Protein 3EC6 (pdb70)

Nearest PDB structures (foldseek):
  3ec6-assembly1_A-2  TM=1.008E+00  e=1.120E-23  Bacillus anthracis
  2i02-assembly1_A  TM=8.904E-01  e=1.508E-09  Nostoc punctiforme PCC 73102
  2i02-assembly1_B  TM=8.647E-01  e=1.275E-09  Nostoc punctiforme PCC 73102
  2hq7-assembly1_B  TM=8.014E-01  e=5.153E-07  Clostridium acetobutylicum
  2hti-assembly1_A-2  TM=7.947E-01  e=1.674E-06  Halalkalibacterium halodurans

Sequence (126 aa):
HLKEKITTIIQGQRRTGVLSTVRNDKPHSSAFFFHEDFVLYVATDRQSSKKITDIEENNPNVHVLLGRKLDEDDYIEVEGLLASIEEDSSTLKNNKFWNNSLKRWLLRPEDPNYVLIKINNPDTIYYIDPEFLRRL

Structure (mmCIF, N/CA/C/O backbone):
data_3EC6
#
_entry.id   3EC6
#
_cell.length_a   65.123
_cell.length_b   48.898
_cell.length_c   51.066
_cell.angle_alpha   90.00
_cell.angle_beta   126.05
_cell.angle_gamma   90.00
#
_symmetry.space_group_name_H-M   'C 1 2 1'
#
loop_
_entity.id
_entity.type
_entity.pdbx_description
1 polymer 'General stress protein 26'
2 non-polymer 'FLAVIN-ADENINE DINUCLEOTIDE'
3 non-polymer 'SULFATE ION'
4 water water
#
loop_
_atom_site.group_PDB
_atom_site.id
_atom_site.type_symbol
_atom_site.label_atom_id
_atom_site.label_alt_id
_atom_site.label_comp_id
_atom_site.label_asym_id
_atom_site.label_entity_id
_atom_site.label_seq_id
_atom_site.pdbx_PDB_ins_code
_atom_site.Cartn_x
_atom_site.Cartn_y
_atom_site.Cartn_z
_atom_site.occupancy
_atom_site.B_iso_or_equiv
_atom_site.auth_seq_id
_atom_site.auth_comp_id
_atom_site.auth_asym_id
_atom_site.auth_atom_id
_atom_site.pdbx_PDB_model_num
ATOM 9 N N . HIS A 1 3 ? -1.311 29.400 42.661 1.00 24.59 2 HIS A N 1
ATOM 10 C CA . HIS A 1 3 ? -1.207 28.748 41.372 1.00 22.03 2 HIS A CA 1
ATOM 11 C C . HIS A 1 3 ? -1.726 29.530 40.179 1.00 18.37 2 HIS A C 1
ATOM 12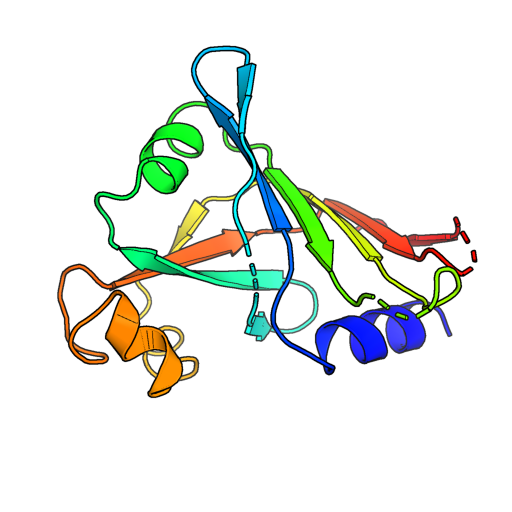 O O . HIS A 1 3 ? -1.807 28.967 39.116 1.00 17.37 2 HIS A O 1
ATOM 19 N N . LEU A 1 4 ? -2.040 30.802 40.379 1.00 17.30 3 LEU A N 1
ATOM 20 C CA . LEU A 1 4 ? -2.624 31.619 39.302 1.00 16.15 3 LEU A CA 1
ATOM 21 C C . LEU A 1 4 ? -1.745 31.728 38.078 1.00 15.50 3 LEU A C 1
ATOM 22 O O . LEU A 1 4 ? -2.223 31.519 36.970 1.00 13.96 3 LEU A O 1
ATOM 27 N N . LYS A 1 5 ? -0.464 32.096 38.233 1.00 14.16 4 LYS A N 1
ATOM 28 C CA . LYS A 1 5 ? 0.412 32.154 37.061 1.00 14.45 4 LYS A CA 1
ATOM 29 C C . LYS A 1 5 ? 0.477 30.824 36.381 1.00 13.66 4 LYS A C 1
ATOM 30 O O . LYS A 1 5 ? 0.497 30.754 35.184 1.00 13.45 4 LYS A O 1
ATOM 36 N N . GLU A 1 6 ? 0.524 29.744 37.162 1.00 15.43 5 GLU A N 1
ATOM 37 C CA . GLU A 1 6 ? 0.554 28.435 36.542 1.00 15.44 5 GLU A CA 1
ATOM 38 C C . GLU A 1 6 ? -0.770 28.086 35.839 1.00 15.20 5 GLU A C 1
ATOM 39 O O . GLU A 1 6 ? -0.744 27.542 34.742 1.00 15.98 5 GLU A O 1
ATOM 45 N N . LYS A 1 7 ? -1.893 28.403 36.479 1.00 15.86 6 LYS A N 1
ATOM 46 C CA . LYS A 1 7 ? -3.235 28.194 35.884 1.00 15.50 6 LYS A CA 1
ATOM 47 C C . LYS A 1 7 ? -3.320 28.930 34.558 1.00 14.71 6 LYS A C 1
ATOM 48 O O . LYS A 1 7 ? -3.818 28.386 33.568 1.00 13.71 6 LYS A O 1
ATOM 54 N N . ILE A 1 8 ? -2.822 30.177 34.525 1.00 12.70 7 ILE A N 1
ATOM 55 C CA . ILE A 1 8 ? -2.831 30.976 33.284 1.00 12.51 7 ILE A CA 1
ATOM 56 C C . ILE A 1 8 ? -1.914 30.418 32.216 1.00 11.94 7 ILE A C 1
ATOM 57 O O . ILE A 1 8 ? -2.286 30.289 31.070 1.00 13.30 7 ILE A O 1
ATOM 62 N N . THR A 1 9 ? -0.693 30.048 32.604 1.00 12.98 8 THR A N 1
ATOM 63 C CA . THR A 1 9 ? 0.257 29.476 31.665 1.00 15.01 8 THR A CA 1
ATOM 64 C C . THR A 1 9 ? -0.244 28.156 31.014 1.00 14.42 8 THR A C 1
ATOM 65 O O . THR A 1 9 ? -0.025 27.962 29.794 1.00 16.08 8 THR A O 1
ATOM 69 N N . THR A 1 10 ? -0.928 27.367 31.836 1.00 18.21 9 THR A N 1
ATOM 70 C CA . THR A 1 10 ? -1.601 26.102 31.460 1.00 20.05 9 THR A CA 1
ATOM 71 C C . THR A 1 10 ? -2.548 26.396 30.284 1.00 20.34 9 THR A C 1
ATOM 72 O O . THR A 1 10 ? -2.510 25.715 29.230 1.00 20.87 9 THR A O 1
ATOM 76 N N . ILE A 1 11 ? -3.349 27.462 30.445 1.00 19.25 10 ILE A N 1
ATOM 77 C CA . ILE A 1 11 ? -4.291 27.848 29.396 1.00 19.15 10 ILE A CA 1
ATOM 78 C C . ILE A 1 11 ? -3.548 28.304 28.180 1.00 19.28 10 ILE 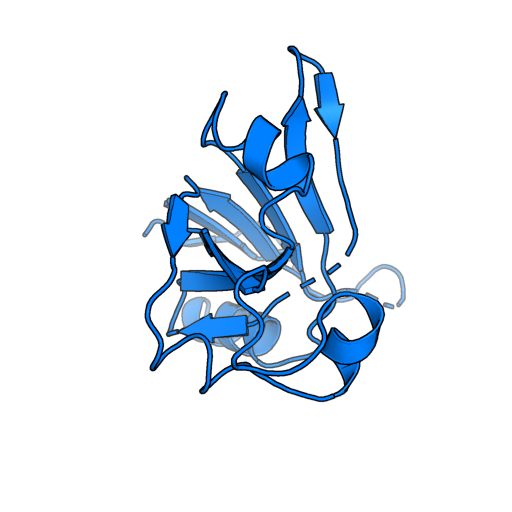A C 1
ATOM 79 O O . ILE A 1 11 ? -3.824 27.855 27.064 1.00 20.59 10 ILE A O 1
ATOM 84 N N . ILE A 1 12 ? -2.605 29.230 28.358 1.00 18.72 11 ILE A N 1
ATOM 85 C CA . ILE A 1 12 ? -1.811 29.723 27.266 1.00 19.77 11 ILE A CA 1
ATOM 86 C C . ILE A 1 12 ? -0.995 28.551 26.587 1.00 21.60 11 ILE A C 1
ATOM 87 O O . ILE A 1 12 ? -0.763 28.621 25.406 1.00 23.68 11 ILE A O 1
ATOM 92 N N . GLN A 1 13 ? -0.645 27.492 27.325 1.00 22.76 12 GLN A N 1
ATOM 93 C CA . GLN A 1 13 ? 0.180 26.390 26.762 1.00 23.05 12 GLN A CA 1
ATOM 94 C C . GLN A 1 13 ? -0.686 25.313 26.105 1.00 23.08 12 GLN A C 1
ATOM 95 O O . GLN A 1 13 ? -0.144 24.350 25.517 1.00 20.59 12 GLN A O 1
ATOM 101 N N . GLY A 1 14 ? -2.017 25.466 26.218 1.00 22.07 13 GLY A N 1
ATOM 102 C CA . GLY A 1 14 ? -2.959 24.482 25.655 1.00 21.96 13 GLY A CA 1
ATOM 103 C C . GLY A 1 14 ? -3.365 24.785 24.217 1.00 22.86 13 GLY A C 1
ATOM 104 O O . GLY A 1 14 ? -2.536 25.258 23.392 1.00 21.64 13 GLY A O 1
ATOM 105 N N . GLN A 1 15 ? -4.621 24.509 23.874 1.00 22.78 14 GLN A N 1
ATOM 106 C CA . GLN A 1 15 ? -5.018 24.781 22.475 1.00 23.01 14 GLN A CA 1
ATOM 107 C C . GLN A 1 15 ? -4.850 26.244 22.067 1.00 20.66 14 GLN A C 1
ATOM 108 O O . GLN A 1 15 ? -4.977 27.158 22.855 1.00 21.99 14 GLN A O 1
ATOM 114 N N A ARG A 1 16 ? -4.572 26.438 20.786 0.60 19.91 15 ARG A N 1
ATOM 115 N N B ARG A 1 16 ? -4.552 26.482 20.803 0.40 19.38 15 ARG A N 1
ATOM 116 C CA A ARG A 1 16 ? -4.123 27.723 20.294 0.60 16.85 15 ARG A CA 1
ATOM 117 C CA B ARG A 1 16 ? -4.159 27.828 20.452 0.40 16.17 15 ARG A CA 1
ATOM 118 C C A ARG A 1 16 ? -5.252 28.678 19.838 0.60 15.38 15 ARG A C 1
ATOM 119 C C B ARG A 1 16 ? -5.268 28.717 19.855 0.40 15.10 15 ARG A C 1
ATOM 120 O O A ARG A 1 16 ? -5.027 29.867 19.771 0.60 13.20 15 ARG A O 1
ATOM 121 O O B ARG A 1 16 ? -5.048 29.906 19.725 0.40 13.50 15 ARG A O 1
ATOM 136 N N . THR A 1 17 ? -6.438 28.177 19.496 1.00 13.86 16 THR A N 1
ATOM 137 C CA . THR A 1 17 ? -7.470 29.055 18.880 1.00 13.50 16 THR A CA 1
ATOM 138 C C . THR A 1 17 ? -8.233 29.830 19.931 1.00 12.13 16 THR A C 1
ATOM 139 O O . THR A 1 17 ? -8.764 29.240 20.856 1.00 14.46 16 THR A O 1
ATOM 143 N N . GLY A 1 18 ? -8.260 31.147 19.792 1.00 10.89 17 GLY A N 1
ATOM 144 C CA . GLY A 1 18 ? -8.999 32.022 20.689 1.00 9.93 17 GLY A CA 1
ATOM 145 C C . GLY A 1 18 ? -9.719 33.078 19.873 1.00 8.61 17 GLY A C 1
ATOM 146 O O . GLY A 1 18 ? -9.802 32.982 18.631 1.00 8.10 17 GLY A O 1
ATOM 147 N N . VAL A 1 19 ? -10.169 34.134 20.551 1.00 8.48 18 VAL A N 1
ATOM 148 C CA . VAL A 1 19 ? -10.865 35.236 19.891 1.00 7.00 18 VAL A CA 1
ATOM 149 C C . VAL A 1 19 ? -10.110 36.520 20.152 1.00 7.57 18 VAL A C 1
ATOM 150 O O . VAL A 1 19 ? -9.814 36.807 21.314 1.00 8.62 18 VAL A O 1
ATOM 154 N N . LEU A 1 20 ? -9.783 37.260 19.090 1.00 6.29 19 LEU A N 1
ATOM 155 C CA . LEU A 1 20 ? -9.156 38.576 19.228 1.00 6.54 19 LEU A CA 1
ATOM 156 C C . LEU A 1 20 ? -10.199 39.626 18.900 1.00 7.46 19 LEU A C 1
ATOM 157 O O . LEU A 1 20 ? -10.730 39.641 17.764 1.00 7.71 19 LEU A O 1
ATOM 162 N N . SER A 1 21 ? -10.487 40.490 19.865 1.00 6.97 20 SER A N 1
ATOM 163 C CA . SER A 1 21 ? -11.475 41.567 19.616 1.00 5.97 20 SER A CA 1
ATOM 164 C C . SER A 1 21 ? -10.756 42.914 19.587 1.00 6.69 20 SER A C 1
ATOM 165 O O . SER A 1 21 ? -9.825 43.190 20.349 1.00 6.60 20 SER A O 1
ATOM 168 N N . THR A 1 22 ? -11.212 43.769 18.682 1.00 6.47 21 THR A N 1
ATOM 169 C CA . THR A 1 22 ? -10.683 45.109 18.465 1.00 7.26 21 THR A CA 1
ATOM 170 C C . THR A 1 22 ? -11.858 46.054 18.307 1.00 8.00 21 THR A C 1
ATOM 171 O O . THR A 1 22 ? -13.040 45.625 18.318 1.00 8.67 21 THR A O 1
ATOM 175 N N . VAL A 1 23 ? -11.555 47.364 18.267 1.00 8.52 22 VAL A N 1
ATOM 176 C CA . VAL A 1 23 ? -12.561 48.384 17.942 1.00 10.70 22 VAL A CA 1
ATOM 177 C C . VAL A 1 23 ? -12.320 48.874 16.524 1.00 13.72 22 VAL A C 1
ATOM 178 O O . VAL A 1 23 ? -11.171 49.175 16.173 1.00 15.27 22 VAL A O 1
ATOM 182 N N . ARG A 1 24 ? -13.384 48.922 15.718 1.00 12.91 23 ARG A N 1
ATOM 183 C CA . ARG A 1 24 ? -13.326 49.159 14.251 1.00 15.39 23 ARG A CA 1
ATOM 184 C C . ARG A 1 24 ? -14.363 50.218 14.010 1.00 16.95 23 ARG A C 1
ATOM 185 O O . ARG A 1 24 ? -15.573 49.942 14.013 1.00 16.39 23 ARG A O 1
ATOM 193 N N . ASN A 1 25 ? -13.901 51.442 13.835 1.00 19.28 24 ASN A N 1
ATOM 194 C CA . ASN A 1 25 ? -14.828 52.538 13.569 1.00 19.78 24 ASN A CA 1
ATOM 195 C C . ASN A 1 25 ? -15.886 52.687 14.664 1.00 19.61 24 ASN A C 1
ATOM 196 O O . ASN A 1 25 ? -17.095 52.807 14.378 1.00 19.01 24 ASN A O 1
ATOM 201 N N . ASP A 1 26 ? -15.442 52.611 15.922 1.00 18.95 25 ASP A N 1
ATOM 202 C CA . ASP A 1 26 ? -16.330 52.820 17.061 1.00 17.86 25 ASP A CA 1
ATOM 203 C C . ASP A 1 26 ? -17.372 51.663 17.215 1.00 15.83 25 ASP A C 1
ATOM 204 O O . ASP A 1 26 ? -18.442 51.817 17.797 1.00 17.87 25 ASP A O 1
ATOM 209 N N . LYS A 1 27 ? -17.038 50.500 16.670 1.00 12.51 26 LYS A N 1
ATOM 210 C CA . LYS A 1 27 ? -17.866 49.300 16.834 1.00 9.98 26 LYS A CA 1
ATOM 211 C C . LYS A 1 27 ? -16.934 48.129 17.151 1.00 8.53 26 LYS A C 1
ATOM 212 O O . LYS A 1 27 ? -15.762 48.150 16.756 1.00 9.93 26 LYS A O 1
ATOM 218 N N . PRO A 1 28 ? -17.429 47.139 17.901 1.00 7.21 27 PRO A N 1
ATOM 219 C CA . PRO A 1 28 ? -16.571 46.002 18.220 1.00 7.16 27 PRO A CA 1
ATOM 220 C C . PRO A 1 28 ? -16.465 45.031 17.030 1.00 7.39 27 PRO A C 1
ATOM 221 O O . PRO A 1 28 ? -17.392 44.877 16.218 1.00 7.79 27 PRO A O 1
ATOM 225 N N . HIS A 1 29 ? -15.314 44.387 16.936 1.00 8.31 28 HIS A N 1
ATOM 226 C CA . HIS A 1 29 ? -15.100 43.337 15.937 1.00 7.87 28 HIS A CA 1
ATOM 227 C C . HIS A 1 29 ? -14.311 42.227 16.578 1.00 9.13 28 HIS A C 1
ATOM 228 O O . HIS A 1 29 ? -13.300 42.484 17.244 1.00 10.77 28 HIS A O 1
ATOM 235 N N A SER A 1 30 ? -14.689 40.994 16.294 0.70 8.45 29 SER A N 1
ATOM 236 N N B SER A 1 30 ? -14.748 40.993 16.378 0.30 8.98 29 SER A N 1
ATOM 237 C CA A SER A 1 30 ? -14.000 39.844 16.863 0.70 7.25 29 SER A CA 1
ATOM 238 C CA B SER A 1 30 ? -14.001 39.845 16.875 0.30 8.32 29 SER A CA 1
ATOM 239 C C A SER A 1 30 ? -13.690 38.841 15.767 0.70 7.06 29 SER A C 1
ATOM 240 C C B SER A 1 30 ? -13.645 38.916 15.722 0.30 8.00 29 SER A C 1
ATOM 241 O O A SER A 1 30 ? -14.484 38.633 14.877 0.70 7.16 29 SER A O 1
ATOM 242 O O B SER A 1 30 ? -14.341 38.885 14.702 0.30 8.22 29 SER A O 1
ATOM 247 N N . ALA A 1 31 ? -12.556 38.167 15.894 1.00 7.88 30 ALA A N 1
ATOM 248 C CA . ALA A 1 31 ? -12.154 37.159 14.908 1.00 7.45 30 ALA A CA 1
ATOM 249 C C . ALA A 1 31 ? -11.505 36.001 15.656 1.00 8.17 30 ALA A C 1
ATOM 250 O O . ALA A 1 31 ? -10.791 36.202 16.654 1.00 9.09 30 ALA A O 1
ATOM 252 N N . PHE A 1 32 ? -11.733 34.790 15.174 1.00 7.01 31 PHE A N 1
ATOM 253 C CA . PHE A 1 32 ? -10.940 33.642 15.635 1.00 7.08 31 PHE A CA 1
ATOM 254 C C . PHE A 1 32 ? -9.514 33.806 15.128 1.00 6.37 31 PHE A C 1
ATOM 255 O O . PHE A 1 32 ? -9.294 34.153 13.967 1.00 6.79 31 PHE A O 1
ATOM 279 N N . PHE A 1 35 ? -3.228 31.632 18.713 1.00 7.97 34 PHE A N 1
ATOM 280 C CA . PHE A 1 35 ? -2.361 32.417 19.590 1.00 7.34 34 PHE A CA 1
ATOM 281 C C . PHE A 1 35 ? -1.071 31.719 19.955 1.00 8.33 34 PHE A C 1
ATOM 282 O O . PHE A 1 35 ? -1.092 30.563 20.444 1.00 10.57 34 PHE A O 1
ATOM 290 N N . PHE A 1 36 ? 0.040 32.448 19.814 1.00 7.74 35 PHE A N 1
ATOM 291 C CA . PHE A 1 36 ? 1.352 32.012 20.337 1.00 9.39 35 PHE A CA 1
ATOM 292 C C . PHE A 1 36 ? 1.756 32.900 21.489 1.00 10.24 35 PHE A C 1
ATOM 293 O O . PHE A 1 36 ? 1.035 33.815 21.849 1.00 8.92 35 PHE A O 1
ATOM 301 N N . HIS A 1 37 ? 2.897 32.625 22.125 1.00 11.02 36 HIS A N 1
ATOM 302 C CA . HIS A 1 37 ? 3.218 33.469 23.277 1.00 12.17 36 HIS A CA 1
ATOM 303 C C . HIS A 1 37 ? 4.705 33.395 23.619 1.00 13.44 36 HIS A C 1
ATOM 304 O O . HIS A 1 37 ? 5.406 32.425 23.203 1.00 13.90 36 HIS A O 1
ATOM 311 N N . GLU A 1 38 ? 5.163 34.442 24.298 1.00 13.79 37 GLU A N 1
ATOM 312 C CA . GLU A 1 38 ? 6.433 34.435 25.008 1.00 14.86 37 GLU A CA 1
ATOM 313 C C . GLU A 1 38 ? 6.127 34.908 26.402 1.00 14.70 37 GLU A C 1
ATOM 314 O O . GLU A 1 38 ? 5.777 36.065 26.608 1.00 14.79 37 GLU A O 1
ATOM 320 N N . ASP A 1 39 ? 6.245 33.983 27.345 1.00 16.16 38 ASP A N 1
ATOM 321 C CA . ASP A 1 39 ? 5.736 34.222 28.690 1.00 16.96 38 ASP A CA 1
ATOM 322 C C . ASP A 1 39 ? 4.264 34.671 28.588 1.00 14.29 38 ASP A C 1
ATOM 323 O O . ASP A 1 39 ? 3.439 33.953 28.011 1.00 14.72 38 ASP A O 1
ATOM 328 N N . PHE A 1 40 ? 3.916 35.817 29.169 1.00 12.99 39 PHE A N 1
ATOM 329 C CA . PHE A 1 40 ? 2.489 36.200 29.145 1.00 11.66 39 PHE A CA 1
ATOM 330 C C . PHE A 1 40 ? 2.140 37.119 27.992 1.00 11.09 39 PHE A C 1
ATOM 331 O O . PHE A 1 40 ? 0.992 37.520 27.838 1.00 11.80 39 PHE A O 1
ATOM 339 N N . VAL A 1 41 ? 3.118 37.388 27.133 1.00 11.75 40 VAL A N 1
ATOM 340 C CA . VAL A 1 41 ? 2.888 38.207 25.942 1.00 10.27 40 VAL A CA 1
ATOM 341 C C . VAL A 1 41 ? 2.365 37.340 24.821 1.00 10.32 40 VAL A C 1
ATOM 342 O O . VAL A 1 41 ? 2.966 36.312 24.491 1.00 9.99 40 VAL A O 1
ATOM 346 N N . LEU A 1 42 ? 1.228 37.723 24.233 1.00 9.81 41 LEU A N 1
ATOM 347 C CA . LEU A 1 42 ? 0.596 36.853 23.220 1.00 8.93 41 LEU A CA 1
ATOM 348 C C . LEU A 1 42 ? 0.949 37.414 21.844 1.00 9.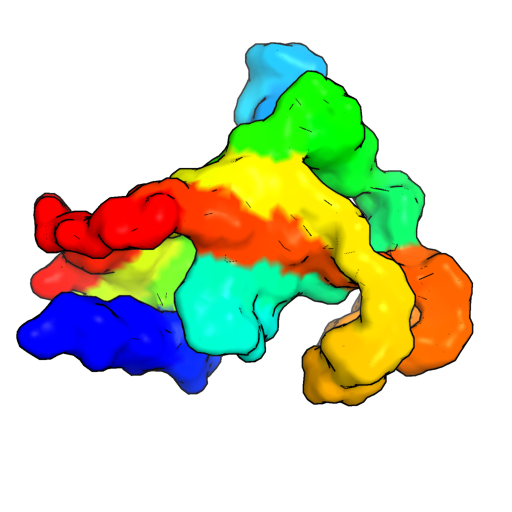03 41 LEU A C 1
ATOM 349 O O . LEU A 1 42 ? 1.212 38.595 21.669 1.00 8.75 41 LEU A O 1
ATOM 354 N N . TYR A 1 43 ? 0.976 36.521 20.854 1.00 9.09 42 TYR A N 1
ATOM 355 C CA . TYR A 1 43 ? 1.267 36.946 19.464 1.00 9.18 42 TYR A CA 1
ATOM 356 C C . TYR A 1 43 ? 0.314 36.216 18.521 1.00 9.54 42 TYR A C 1
ATOM 357 O O . TYR A 1 43 ? -0.005 35.047 18.752 1.00 9.74 42 TYR A O 1
ATOM 366 N N . VAL A 1 44 ? -0.133 36.901 17.484 1.00 7.61 43 VAL A N 1
ATOM 367 C CA . VAL A 1 44 ? -0.975 36.266 16.452 1.00 8.49 43 VAL A CA 1
ATOM 368 C C . VAL A 1 44 ? -0.302 36.569 15.103 1.00 7.81 43 VAL A C 1
ATOM 369 O O . VAL A 1 44 ? 0.133 37.699 14.858 1.00 9.33 43 VAL A O 1
ATOM 373 N N . ALA A 1 45 ? -0.211 35.554 14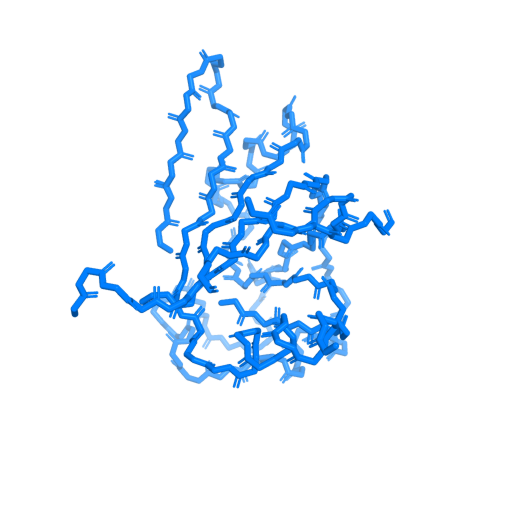.255 1.00 6.89 44 ALA A N 1
ATOM 374 C CA . ALA A 1 45 ? 0.344 35.696 12.915 1.00 7.37 44 ALA A CA 1
ATOM 375 C C . ALA A 1 45 ? -0.777 36.055 11.980 1.00 8.57 44 ALA A C 1
ATOM 376 O O . ALA A 1 45 ? -1.852 35.404 11.991 1.00 10.09 44 ALA A O 1
ATOM 378 N N . THR A 1 46 ? -0.571 37.084 11.149 1.00 7.64 45 THR A N 1
ATOM 379 C CA . THR A 1 46 ? -1.617 37.485 10.219 1.00 8.30 45 THR A CA 1
ATOM 380 C C . THR A 1 46 ? -1.015 38.167 8.994 1.00 9.25 45 THR A C 1
ATOM 381 O O . THR A 1 46 ? 0.220 38.394 8.941 1.00 9.44 45 THR A O 1
ATOM 385 N N . ASP A 1 47 ? -1.886 38.542 8.066 1.00 9.29 46 ASP A N 1
ATOM 386 C CA . ASP A 1 47 ? -1.462 39.256 6.865 1.00 10.24 46 ASP A CA 1
ATOM 387 C C . ASP A 1 47 ? -1.447 40.747 7.202 1.00 9.72 46 ASP A C 1
ATOM 388 O O . ASP A 1 47 ? -2.365 41.277 7.897 1.00 9.27 46 ASP A O 1
ATOM 393 N N . ARG A 1 48 ? -0.422 41.445 6.713 1.00 10.65 47 ARG A N 1
ATOM 394 C CA . ARG A 1 48 ? -0.284 42.871 7.070 1.00 11.48 47 ARG A CA 1
ATOM 395 C C . ARG A 1 48 ? -1.387 43.787 6.528 1.00 11.39 47 ARG A C 1
ATOM 396 O O . ARG A 1 48 ? -1.589 44.874 7.078 1.00 10.57 47 ARG A O 1
ATOM 404 N N . GLN A 1 49 ? -2.143 43.318 5.543 1.00 11.19 48 GLN A N 1
ATOM 405 C CA . GLN A 1 49 ? -3.274 44.092 5.052 1.00 13.60 48 GLN A CA 1
ATOM 406 C C . GLN A 1 49 ? -4.604 43.805 5.771 1.00 14.13 48 GLN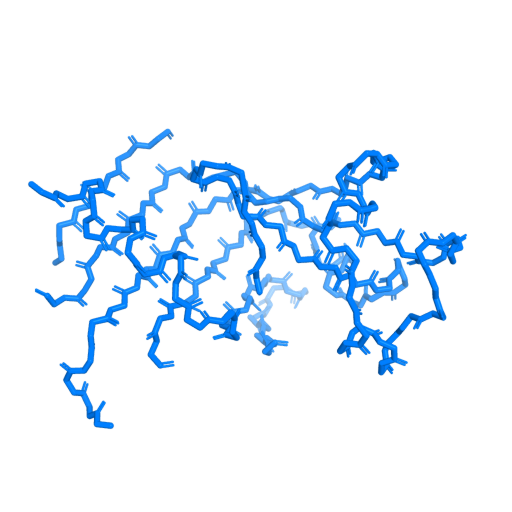 A C 1
ATOM 407 O O . GLN A 1 49 ? -5.651 44.360 5.374 1.00 14.86 48 GLN A O 1
ATOM 413 N N A SER A 1 50 ? -4.557 42.972 6.802 0.50 14.09 49 SER A N 1
ATOM 414 N N B SER A 1 50 ? -4.551 42.955 6.808 0.50 13.37 49 SER A N 1
ATOM 415 C CA A SER A 1 50 ? -5.723 42.629 7.608 0.50 15.73 49 SER A CA 1
ATOM 416 C CA B SER A 1 50 ? -5.690 42.599 7.691 0.50 14.32 49 SER A CA 1
ATOM 417 C C A SER A 1 50 ? -6.403 43.850 8.197 0.50 14.43 49 SER A C 1
ATOM 418 C C B SER A 1 50 ? -6.399 43.839 8.226 0.50 13.62 49 SER A C 1
ATOM 419 O O A SER A 1 50 ? -5.746 44.798 8.613 0.50 13.89 49 SER A O 1
ATOM 420 O O B SER A 1 50 ? -5.750 44.797 8.630 0.50 13.17 49 SER A O 1
ATOM 425 N N . LYS A 1 51 ? -7.735 43.819 8.217 1.00 14.40 50 LYS A N 1
ATOM 426 C CA . LYS A 1 51 ? -8.481 44.881 8.869 1.00 14.62 50 LYS A CA 1
ATOM 427 C C . LYS A 1 51 ? -8.171 44.929 10.362 1.00 14.71 50 LYS A C 1
ATOM 428 O O . LYS A 1 51 ? -8.227 45.981 10.939 1.00 13.07 50 LYS A O 1
ATOM 434 N N . LYS A 1 52 ? -7.810 43.796 10.968 1.00 14.53 51 LYS A N 1
ATOM 435 C CA . LYS A 1 52 ? -7.437 43.829 12.393 1.00 15.55 51 LYS A CA 1
ATOM 436 C C . LYS A 1 52 ? -6.211 44.701 12.580 1.00 14.32 51 LYS A C 1
ATOM 437 O O . LYS A 1 52 ? -6.081 45.384 13.574 1.00 14.65 51 LYS A O 1
ATOM 443 N N . ILE A 1 53 ? -5.318 44.695 11.596 1.00 14.87 52 ILE A N 1
ATOM 444 C CA . ILE A 1 53 ? -4.167 45.573 11.670 1.00 14.80 52 ILE A CA 1
ATOM 445 C C . ILE A 1 53 ? -4.588 47.025 11.562 1.00 14.04 52 ILE A C 1
ATOM 446 O O . ILE A 1 53 ? -4.101 47.851 12.311 1.00 13.91 52 ILE A O 1
ATOM 451 N N . THR A 1 54 ? -5.499 47.365 10.627 1.00 13.57 53 THR A N 1
ATOM 452 C CA . THR A 1 54 ? -6.024 48.718 10.560 1.00 13.12 53 THR A CA 1
ATOM 453 C C . THR A 1 54 ? -6.751 49.145 11.840 1.00 12.22 53 THR A C 1
ATOM 454 O O . THR A 1 54 ? -6.627 50.300 12.259 1.00 15.22 53 THR A O 1
ATOM 458 N N . ASP A 1 55 ? -7.493 48.197 12.433 1.00 14.03 54 ASP A N 1
ATOM 459 C CA . ASP A 1 55 ? -8.216 48.458 13.696 1.00 14.91 54 ASP A CA 1
ATOM 460 C C . ASP A 1 55 ? -7.187 48.910 14.711 1.00 16.02 54 ASP A C 1
ATOM 461 O O . ASP A 1 55 ? -7.354 49.980 15.328 1.00 14.75 54 ASP A O 1
ATOM 466 N N . ILE A 1 56 ? -6.147 48.071 14.861 1.00 16.84 55 ILE A N 1
ATOM 467 C CA . ILE A 1 56 ? -5.112 48.266 15.913 1.00 19.70 55 ILE A CA 1
ATOM 468 C C . ILE A 1 56 ? -4.438 49.600 15.627 1.00 20.02 55 ILE A C 1
ATOM 469 O O . ILE A 1 56 ? -4.197 50.364 16.535 1.00 21.01 55 ILE A O 1
ATOM 474 N N A GLU A 1 57 ? -4.132 49.864 14.355 0.50 20.59 56 GLU A N 1
ATOM 475 N N B GLU A 1 57 ? -4.142 49.870 14.356 0.50 20.82 56 GLU A N 1
ATOM 476 C CA A GLU A 1 57 ? -3.639 51.190 13.919 0.50 20.71 56 GLU A CA 1
ATOM 477 C CA B GLU A 1 57 ? -3.636 51.195 13.946 0.50 21.09 56 GLU A CA 1
ATOM 478 C C A GLU A 1 57 ? -4.468 52.355 14.440 0.50 21.03 56 GLU A C 1
ATOM 479 C C B GLU A 1 57 ? -4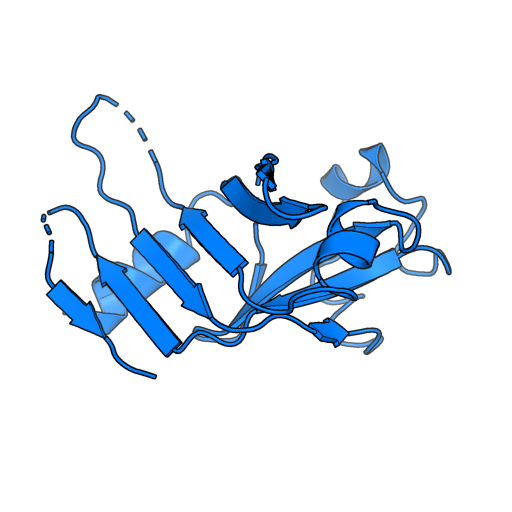.468 52.356 14.463 0.50 21.27 56 GLU A C 1
ATOM 480 O O A GLU A 1 57 ? -3.939 53.444 14.719 0.50 21.80 56 GLU A O 1
ATOM 481 O O B GLU A 1 57 ? -3.943 53.443 14.760 0.50 21.96 56 GLU A O 1
ATOM 492 N N . ASN A 1 58 ? -5.780 52.163 14.559 1.00 21.05 57 ASN A N 1
ATOM 493 C CA . ASN A 1 58 ? -6.681 53.238 15.024 1.00 20.76 57 ASN A CA 1
ATOM 494 C C . ASN A 1 58 ? -7.007 53.284 16.570 1.00 18.15 57 ASN A C 1
ATOM 495 O O . ASN A 1 58 ? -7.271 54.318 17.177 1.00 19.49 57 ASN A O 1
ATOM 500 N N . ASN A 1 59 ? -6.882 52.141 17.212 1.00 15.15 58 ASN A N 1
ATOM 501 C CA . ASN A 1 59 ? -7.122 52.064 18.630 1.00 11.23 58 ASN A CA 1
ATOM 502 C C . ASN A 1 59 ? -6.369 50.830 19.052 1.00 10.19 58 ASN A C 1
ATOM 503 O O . ASN A 1 59 ? -6.691 49.732 18.638 1.00 11.01 58 ASN A O 1
ATOM 508 N N . PRO A 1 60 ? -5.343 50.990 19.921 1.00 9.62 59 PRO A N 1
ATOM 509 C CA . PRO A 1 60 ? -4.504 49.828 20.203 1.00 8.91 59 PRO A CA 1
ATOM 510 C C . PRO A 1 60 ? -5.060 48.838 21.259 1.00 7.52 59 PRO A C 1
ATOM 511 O O . PRO A 1 60 ? -4.433 47.798 21.510 1.00 8.01 59 PRO A O 1
ATOM 515 N N . ASN A 1 61 ? -6.196 49.180 21.866 1.00 8.09 60 ASN A N 1
ATOM 516 C CA . ASN A 1 61 ? -6.752 48.339 22.955 1.00 7.05 60 ASN A CA 1
ATOM 517 C C . ASN A 1 61 ? -7.419 47.118 22.374 1.00 7.41 60 ASN A C 1
ATOM 518 O O . ASN A 1 61 ? -8.244 47.240 21.466 1.00 7.61 60 ASN A O 1
ATOM 523 N N . VAL A 1 62 ? -7.013 45.961 22.875 1.00 6.75 61 VAL A N 1
ATOM 524 C CA . VAL A 1 62 ? -7.590 44.690 22.372 1.00 5.40 61 VAL A CA 1
ATOM 525 C C . VAL A 1 62 ? -7.995 43.819 23.522 1.00 7.29 61 VAL A C 1
ATOM 526 O O . VAL A 1 62 ? -7.637 44.043 24.669 1.00 6.04 61 VAL A O 1
ATOM 530 N N . HIS A 1 63 ? -8.813 42.831 23.218 1.00 7.05 62 HIS A N 1
ATOM 531 C CA . HIS A 1 63 ? -9.328 41.914 24.235 1.00 7.93 62 HIS A CA 1
ATOM 532 C C . HIS A 1 63 ? -9.179 40.510 23.648 1.00 8.01 62 HIS A C 1
ATOM 533 O O . HIS A 1 63 ? -9.410 40.304 22.453 1.00 9.05 62 HIS A O 1
ATOM 540 N N . VAL A 1 64 ? -8.751 39.555 24.458 1.00 6.82 63 VAL A N 1
ATOM 541 C CA . VAL A 1 64 ? -8.571 38.149 24.041 1.00 5.95 63 VAL A CA 1
ATOM 542 C C . VAL A 1 64 ? -9.363 37.238 24.954 1.00 7.08 63 VAL A C 1
ATOM 543 O O . VAL A 1 64 ? -9.318 37.394 26.143 1.00 7.87 63 VAL A O 1
ATOM 547 N N . LEU A 1 65 ? -10.074 36.282 24.348 1.00 6.51 64 LEU A N 1
ATOM 548 C CA . LEU A 1 65 ? -10.675 35.137 25.042 1.00 7.08 64 LEU A CA 1
ATOM 549 C C . LEU A 1 65 ? -9.915 33.922 24.564 1.00 8.04 64 LEU A C 1
ATOM 550 O O . LEU A 1 65 ? -9.762 33.702 23.354 1.00 9.80 64 LEU A O 1
ATOM 555 N N . LEU A 1 66 ? -9.387 33.128 25.502 1.00 8.21 65 LEU A N 1
ATOM 556 C CA . LEU A 1 66 ? -8.545 31.966 25.092 1.00 10.31 65 LEU A CA 1
ATOM 557 C C . LEU A 1 66 ? -8.668 30.824 26.085 1.00 11.43 65 LEU A C 1
ATOM 558 O O . LEU A 1 66 ? -8.654 31.038 27.285 1.00 11.56 65 LEU A O 1
ATOM 563 N N . GLY A 1 67 ? -8.803 29.605 25.552 1.00 12.29 66 GLY A N 1
ATOM 564 C CA . GLY A 1 67 ? -8.695 28.400 26.402 1.00 14.53 66 GLY A CA 1
ATOM 565 C C . GLY A 1 67 ? -9.854 27.444 26.316 1.00 16.89 66 GLY A C 1
ATOM 566 O O . GLY A 1 67 ? -9.748 26.270 26.725 1.00 16.66 66 GLY A O 1
ATOM 567 N N . ARG A 1 68 ? -10.988 27.932 25.844 1.00 18.93 67 ARG A N 1
ATOM 568 C CA . ARG A 1 68 ? -12.173 27.078 25.827 1.00 20.99 67 ARG A CA 1
ATOM 569 C C . ARG A 1 68 ? -12.280 26.287 24.523 1.00 23.29 67 ARG A C 1
ATOM 570 O O . ARG A 1 68 ? -11.766 26.724 23.480 1.00 24.00 67 ARG A O 1
ATOM 578 N N . LYS A 1 72 ? -17.787 21.577 26.451 1.00 36.46 71 LYS A N 1
ATOM 579 C CA . LYS A 1 72 ? -18.472 21.743 27.737 1.00 36.14 71 LYS A CA 1
ATOM 580 C C . LYS A 1 72 ? -18.470 23.203 28.216 1.00 35.85 71 LYS A C 1
ATOM 581 O O . LYS A 1 72 ? -17.477 23.908 28.063 1.00 36.02 71 LYS A O 1
ATOM 587 N N . LEU A 1 73 ? -19.579 23.630 28.822 1.00 35.22 72 LEU A N 1
ATOM 588 C CA . LEU A 1 73 ? -19.735 25.019 29.283 1.00 34.97 72 LEU A CA 1
ATOM 589 C C . LEU A 1 73 ? -18.783 25.390 30.421 1.00 34.44 72 LEU A C 1
ATOM 590 O O . LEU A 1 73 ? -18.456 26.573 30.601 1.00 34.79 72 LEU A O 1
ATOM 595 N N . ASP A 1 74 ? -18.317 24.393 31.175 1.00 33.30 73 ASP A N 1
ATOM 596 C CA . ASP A 1 74 ? -17.508 24.681 32.365 1.00 32.28 73 ASP A CA 1
ATOM 597 C C . ASP A 1 74 ? -15.992 24.388 32.251 1.00 30.26 73 ASP A C 1
ATOM 598 O O . ASP A 1 74 ? -15.331 24.011 33.224 1.00 31.46 73 ASP A O 1
ATOM 603 N N . GLU A 1 75 ? -15.439 24.627 31.071 1.00 26.63 74 GLU A N 1
ATOM 604 C CA . GLU A 1 75 ? -14.007 24.586 30.840 1.00 23.24 74 GLU A CA 1
ATOM 605 C C . GLU A 1 75 ? -13.402 25.891 31.352 1.00 19.90 74 GLU A C 1
ATOM 606 O O . GLU A 1 75 ? -14.043 26.932 31.289 1.00 19.50 74 GLU A O 1
ATOM 612 N N A ASP A 1 76 ? -12.170 25.836 31.830 0.70 17.78 75 ASP A N 1
ATOM 613 N N B ASP A 1 76 ? -12.171 25.842 31.840 0.30 17.65 75 ASP A N 1
ATOM 614 C CA A ASP A 1 76 ? -11.479 27.058 32.266 0.70 15.98 75 ASP A CA 1
ATOM 615 C CA B ASP A 1 76 ? -11.514 27.067 32.295 0.30 15.31 75 ASP A CA 1
ATOM 616 C C A ASP A 1 76 ? -10.963 27.847 31.084 0.70 14.18 75 ASP A C 1
ATOM 617 C C B ASP A 1 76 ? -10.896 27.832 31.131 0.30 13.94 75 ASP A C 1
ATOM 618 O O A ASP A 1 76 ? -10.670 27.293 30.029 0.70 14.28 75 ASP A O 1
ATOM 619 O O B ASP A 1 76 ? -10.498 27.244 30.125 0.30 13.93 75 ASP A O 1
ATOM 628 N N . TYR A 1 77 ? -10.826 29.151 31.270 1.00 12.09 76 TYR A N 1
ATOM 629 C CA . TYR A 1 77 ? -10.253 29.977 30.232 1.00 10.33 76 TYR A CA 1
ATOM 630 C C . TYR A 1 77 ? -9.779 31.292 30.784 1.00 9.10 76 TYR A C 1
ATOM 631 O O . TYR A 1 77 ? -9.999 31.600 31.973 1.00 8.10 76 TYR A O 1
ATOM 640 N N . ILE A 1 78 ? -9.172 32.089 29.908 1.00 8.34 77 ILE A N 1
ATOM 641 C CA . ILE A 1 78 ? -8.677 33.410 30.346 1.00 7.47 77 ILE A CA 1
ATOM 642 C C . ILE A 1 78 ? -9.245 34.531 29.476 1.00 7.56 77 ILE A C 1
ATOM 643 O O . ILE A 1 78 ? -9.658 34.317 28.318 1.00 7.56 77 ILE A O 1
ATOM 648 N N . GLU A 1 79 ? -9.257 35.723 30.041 1.00 8.26 78 GLU A N 1
ATOM 649 C CA . GLU A 1 79 ? -9.574 36.923 29.275 1.00 7.85 78 GLU A CA 1
ATOM 650 C C . GLU A 1 79 ? -8.377 37.823 29.449 1.00 10.25 78 GLU A C 1
ATOM 651 O O . GLU A 1 79 ? -7.843 37.942 30.560 1.00 11.75 78 GLU A O 1
ATOM 657 N N . VAL A 1 80 ? -7.934 38.435 28.374 1.00 8.18 79 VAL A N 1
ATOM 658 C CA . VAL A 1 80 ? -6.743 39.300 28.429 1.00 9.59 79 VAL A CA 1
ATOM 659 C C . VAL A 1 80 ? -7.128 40.663 27.886 1.00 10.61 79 VAL A C 1
ATOM 660 O O . VAL A 1 80 ? -7.750 40.742 26.836 1.00 12.28 79 VAL A O 1
ATOM 664 N N . GLU A 1 81 ? -6.796 41.715 28.637 1.00 9.86 80 GLU A N 1
ATOM 665 C CA . GLU A 1 81 ? -6.906 43.115 28.172 1.00 9.99 80 GLU A CA 1
ATOM 666 C C . GLU A 1 81 ? -5.511 43.693 28.040 1.00 9.39 80 GLU A C 1
ATOM 667 O O . GLU A 1 81 ? -4.676 43.532 28.927 1.00 9.08 80 GLU A O 1
AT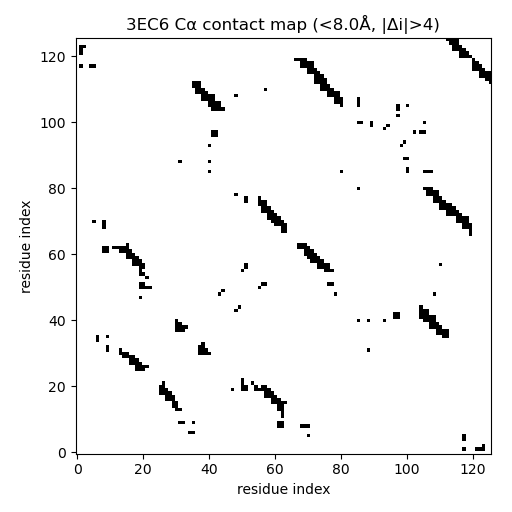OM 673 N N . GLY A 1 82 ? -5.227 44.330 26.916 1.00 7.82 81 GLY A N 1
ATOM 674 C CA . GLY A 1 82 ? -3.910 44.972 26.778 1.00 8.17 81 GLY A CA 1
ATOM 675 C C . GLY A 1 82 ? -3.849 45.764 25.487 1.00 8.49 81 GLY A C 1
ATOM 676 O O . GLY A 1 82 ? -4.845 45.853 24.781 1.00 10.31 81 GLY A O 1
ATOM 677 N N A LEU A 1 83 ? -2.699 46.372 25.228 0.50 8.25 82 LEU A N 1
ATOM 678 N N B LEU A 1 83 ? -2.690 46.354 25.228 0.50 7.91 82 LEU A N 1
ATOM 679 C CA A LEU A 1 83 ? -2.448 47.123 23.990 0.50 8.75 82 LEU A CA 1
ATOM 680 C CA B LEU A 1 83 ? -2.414 47.079 23.982 0.50 8.06 82 LEU A CA 1
ATOM 681 C C A LEU A 1 83 ? -1.641 46.295 23.007 0.50 9.13 82 LEU A C 1
ATOM 682 C C B LEU A 1 83 ? -1.679 46.208 22.999 0.50 8.78 82 LEU A C 1
ATOM 683 O O A LEU A 1 83 ? -0.725 45.566 23.384 0.50 9.69 82 LEU A O 1
ATOM 684 O O B LEU A 1 83 ? -0.835 45.387 23.355 0.50 9.12 82 LEU A O 1
ATOM 693 N N . ALA A 1 84 ? -2.022 46.394 21.739 1.00 8.60 83 ALA A N 1
ATOM 694 C CA . ALA A 1 84 ? -1.397 45.677 20.672 1.00 9.32 83 ALA A CA 1
ATOM 695 C C . ALA A 1 84 ? -0.490 46.587 19.845 1.00 9.05 83 ALA A C 1
ATOM 696 O O . ALA A 1 84 ? -0.675 47.819 19.757 1.00 11.12 83 ALA A O 1
ATOM 698 N N . SER A 1 85 ? 0.534 45.949 19.290 1.00 10.79 84 SER A N 1
ATOM 699 C CA . SER A 1 85 ? 1.396 46.595 18.299 1.00 11.36 84 SER A CA 1
ATOM 700 C C . SER A 1 85 ? 1.769 45.552 17.240 1.00 11.23 84 SER A C 1
ATOM 701 O O . SER A 1 85 ? 1.475 44.366 17.383 1.00 12.22 84 SER A O 1
ATOM 704 N N . ILE A 1 86 ? 2.441 45.998 16.183 1.00 11.16 85 ILE A N 1
ATOM 705 C CA . ILE A 1 86 ? 2.841 45.064 15.111 1.00 11.53 85 ILE A CA 1
ATOM 706 C C . ILE A 1 86 ? 4.307 44.742 15.279 1.00 12.66 85 ILE A C 1
ATOM 707 O O . ILE A 1 86 ? 5.141 45.634 15.560 1.00 13.42 85 ILE A O 1
ATOM 712 N N . GLU A 1 87 ? 4.642 43.465 15.128 1.00 10.48 86 GLU A N 1
ATOM 713 C CA . GLU A 1 87 ? 5.995 42.970 15.389 1.00 12.94 86 GLU A CA 1
ATOM 714 C C . GLU A 1 87 ? 6.437 42.277 14.099 1.00 11.64 86 GLU A C 1
ATOM 715 O O . GLU A 1 87 ? 5.727 41.408 13.558 1.00 11.80 86 GLU A O 1
ATOM 721 N N . GLU A 1 88 ? 7.597 42.697 13.572 1.00 13.39 87 GLU A N 1
ATOM 722 C CA . GLU A 1 88 ? 8.095 42.092 12.340 1.00 13.83 87 GLU A CA 1
ATOM 723 C C . GLU A 1 88 ? 9.439 41.375 12.607 1.00 13.99 87 GLU A C 1
ATOM 724 O O . GLU A 1 88 ? 10.132 41.026 11.661 1.00 15.36 87 GLU A O 1
ATOM 730 N N . ASP A 1 89 ? 9.793 41.190 13.874 1.00 15.21 88 ASP A N 1
ATOM 731 C CA . ASP A 1 89 ? 11.043 40.497 14.249 1.00 16.53 88 ASP A CA 1
ATOM 732 C C . ASP A 1 89 ? 11.123 39.121 13.572 1.00 16.57 88 ASP A C 1
ATOM 733 O O . ASP A 1 89 ? 10.250 38.278 13.773 1.00 15.68 88 ASP A O 1
ATOM 738 N N A SER A 1 90 ? 12.167 38.902 12.767 0.50 16.26 89 SER A N 1
ATOM 739 N N B SER A 1 90 ? 12.167 38.913 12.767 0.50 16.03 89 SER A N 1
ATOM 740 C CA A SER A 1 90 ? 12.346 37.630 12.043 0.50 16.99 89 SER A CA 1
ATOM 741 C CA B SER A 1 90 ? 12.372 37.656 12.036 0.50 16.49 89 SER A CA 1
ATOM 742 C C A SER A 1 90 ? 12.460 36.429 12.964 0.50 15.96 89 SER A C 1
ATOM 743 C C B SER A 1 90 ? 12.472 36.443 12.952 0.50 15.70 89 SER A C 1
ATOM 744 O O A SER A 1 90 ? 11.955 35.356 12.636 0.50 15.13 89 SER A O 1
ATOM 745 O O B SER A 1 90 ? 11.972 35.373 12.603 0.50 14.92 89 SER A O 1
ATOM 750 N N . THR A 1 91 ? 13.096 36.612 14.120 1.00 15.54 90 THR A N 1
ATOM 751 C CA . THR A 1 91 ? 13.278 35.502 15.065 1.00 15.99 90 THR A CA 1
ATOM 752 C C . THR A 1 91 ? 11.919 35.026 15.587 1.00 15.44 90 THR A C 1
ATOM 753 O O . THR A 1 91 ? 11.651 33.828 15.560 1.00 12.93 90 THR A O 1
ATOM 757 N N . LEU A 1 92 ? 11.050 35.959 15.999 1.00 13.61 91 LEU A N 1
ATOM 758 C CA . LEU A 1 92 ? 9.726 35.542 16.464 1.00 12.17 91 LEU A CA 1
ATOM 759 C C . LEU A 1 92 ? 8.885 34.997 15.319 1.00 11.35 91 LEU A C 1
ATOM 760 O O . LEU A 1 92 ? 8.189 33.992 15.486 1.00 10.00 91 LEU A O 1
ATOM 765 N N . LYS A 1 93 ? 8.953 35.624 14.135 1.00 9.54 92 LYS A N 1
ATOM 766 C CA . LYS A 1 93 ? 8.159 35.131 13.004 1.00 9.81 92 LYS A CA 1
ATOM 767 C C . LYS A 1 93 ? 8.547 33.667 12.667 1.00 10.08 92 LYS A C 1
ATOM 768 O O . LYS A 1 93 ? 7.688 32.828 12.407 1.00 10.32 92 LYS A O 1
ATOM 774 N N A ASN A 1 94 ? 9.847 33.392 12.654 0.70 9.95 93 ASN A N 1
ATOM 775 N N B ASN A 1 94 ? 9.855 33.404 12.640 0.30 9.89 93 ASN A N 1
ATOM 776 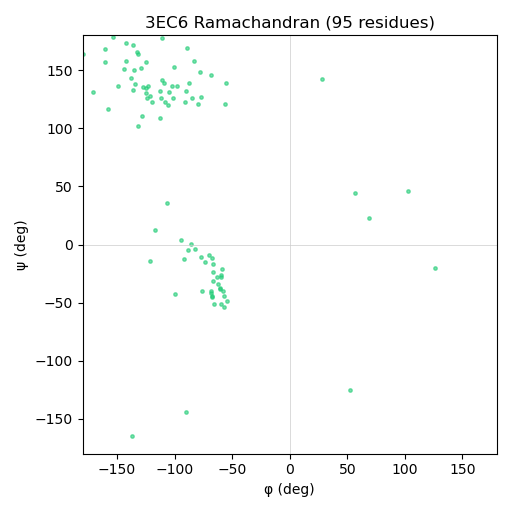C CA A ASN A 1 94 ? 10.312 32.046 12.336 0.70 10.16 93 ASN A CA 1
ATOM 777 C CA B ASN A 1 94 ? 10.372 32.059 12.384 0.30 9.96 93 ASN A CA 1
ATOM 778 C C A ASN A 1 94 ? 9.995 31.076 13.468 0.70 8.73 93 ASN A C 1
ATOM 779 C C B ASN A 1 94 ? 9.921 31.100 13.466 0.30 8.85 93 ASN A C 1
ATOM 780 O O A ASN A 1 94 ? 9.683 29.909 13.213 0.70 9.61 93 ASN A O 1
ATOM 781 O O B ASN A 1 94 ? 9.481 29.977 13.184 0.30 8.83 93 ASN A O 1
ATOM 790 N N . LYS A 1 95 ? 10.012 31.566 14.707 1.00 7.94 94 LYS A N 1
ATOM 791 C CA . LYS A 1 95 ? 9.712 30.728 15.875 1.00 8.37 94 LYS A CA 1
ATOM 792 C C . LYS A 1 95 ? 8.295 30.175 15.825 1.00 7.93 94 LYS A C 1
ATOM 793 O O . LYS A 1 95 ? 8.053 28.987 16.043 1.00 8.98 94 LYS A O 1
ATOM 799 N N . PHE A 1 96 ? 7.350 31.031 15.469 1.00 7.23 95 PHE A N 1
ATOM 800 C CA . PHE A 1 96 ? 5.929 30.674 15.549 1.00 6.70 95 PHE A CA 1
ATOM 801 C C . PHE A 1 96 ? 5.427 30.077 14.246 1.00 6.45 95 PHE A C 1
ATOM 802 O O . PHE A 1 96 ? 4.316 29.573 14.229 1.00 8.20 95 PHE A O 1
ATOM 810 N N . TRP A 1 97 ? 6.208 30.183 13.166 1.00 7.39 96 TRP A N 1
ATOM 811 C CA . TRP A 1 97 ? 5.734 29.696 11.860 1.00 8.13 96 TRP A CA 1
ATOM 812 C C . TRP A 1 97 ? 5.309 28.229 11.934 1.00 8.75 96 TRP A C 1
ATOM 813 O O . TRP A 1 97 ? 5.981 27.418 12.564 1.00 9.11 96 TRP A O 1
ATOM 824 N N . ASN A 1 98 ? 4.209 27.872 11.287 1.00 8.21 97 ASN A N 1
ATOM 825 C CA . ASN A 1 98 ? 3.814 26.457 11.189 1.00 8.34 97 ASN A CA 1
ATOM 826 C C . ASN A 1 98 ? 2.841 26.334 10.033 1.00 8.11 97 ASN A C 1
ATOM 827 O O . ASN A 1 98 ? 2.321 27.370 9.566 1.00 6.88 97 ASN A O 1
ATOM 832 N N . ASN A 1 99 ? 2.545 25.123 9.608 1.00 8.04 98 ASN A N 1
ATOM 833 C CA . ASN A 1 99 ? 1.810 24.972 8.330 1.00 7.99 98 ASN A CA 1
ATOM 834 C C . ASN A 1 99 ? 0.319 25.349 8.422 1.00 6.86 98 ASN A C 1
ATOM 835 O O . ASN A 1 99 ? -0.327 25.572 7.395 1.00 6.41 98 ASN A O 1
ATOM 840 N N . SER A 1 100 ? -0.243 25.467 9.641 1.00 7.15 99 SER A N 1
ATOM 841 C CA . SER A 1 100 ? -1.621 25.897 9.702 1.00 9.25 99 SER A CA 1
ATOM 842 C C . SER A 1 100 ? -1.767 27.306 9.150 1.00 7.82 99 SER A C 1
ATOM 843 O O . SER A 1 100 ? -2.838 27.653 8.603 1.00 8.97 99 SER A O 1
ATOM 846 N N . LEU A 1 101 ? -0.675 28.086 9.259 1.00 7.09 100 LEU A N 1
ATOM 847 C CA . LEU A 1 101 ? -0.705 29.490 8.763 1.00 7.01 100 LEU A CA 1
ATOM 848 C C . LEU A 1 101 ? -0.760 29.604 7.238 1.00 7.30 100 LEU A C 1
ATOM 849 O O . LEU A 1 101 ? -0.995 30.703 6.701 1.00 7.60 100 LEU A O 1
ATOM 854 N N . LYS A 1 102 ? -0.593 28.486 6.527 1.00 6.48 101 LYS A N 1
ATOM 855 C CA . LYS A 1 102 ? -0.574 28.487 5.059 1.00 8.07 101 LYS A CA 1
ATOM 856 C C . LYS A 1 102 ? -1.957 28.847 4.488 1.00 7.26 101 LYS A C 1
ATOM 857 O O . LYS A 1 102 ? -2.079 29.132 3.314 1.00 7.63 101 LYS A O 1
ATOM 863 N N . ARG A 1 103 ? -2.975 28.861 5.349 1.00 7.62 102 ARG A N 1
ATOM 864 C CA . ARG A 1 103 ? -4.282 29.319 4.924 1.00 8.50 102 ARG A CA 1
ATOM 865 C C . ARG A 1 103 ? -4.234 30.784 4.601 1.00 7.64 102 ARG A C 1
ATOM 866 O O . ARG A 1 103 ? -5.023 31.269 3.764 1.00 10.19 102 ARG A O 1
ATOM 874 N N . TRP A 1 104 ? -3.360 31.514 5.299 1.00 6.76 103 TRP A N 1
ATOM 875 C CA . TRP A 1 104 ? -3.393 32.990 5.204 1.00 7.26 103 TRP A CA 1
ATOM 876 C C . TRP A 1 104 ? -2.094 33.625 4.718 1.00 8.40 103 TRP A C 1
ATOM 877 O O . TRP A 1 104 ? -2.112 34.807 4.375 1.00 8.50 103 TRP A O 1
ATOM 888 N N . LEU A 1 105 ? -0.986 32.848 4.713 1.00 7.08 104 LEU A N 1
ATOM 889 C CA . LEU A 1 105 ? 0.372 33.340 4.424 1.00 7.39 104 LEU A CA 1
ATOM 890 C C . LEU A 1 105 ? 1.131 32.273 3.665 1.00 8.21 104 LEU A C 1
ATOM 891 O O . LEU A 1 105 ? 0.809 31.090 3.808 1.00 6.63 104 LEU A O 1
ATOM 896 N N . LEU A 1 106 ? 2.085 32.682 2.815 1.00 7.71 105 LEU A N 1
ATOM 897 C CA . LEU A 1 106 ? 2.770 31.718 1.943 1.00 9.17 105 LEU A CA 1
ATOM 898 C C . LEU A 1 106 ? 3.833 30.843 2.627 1.00 9.86 105 LEU A C 1
ATOM 899 O O . LEU A 1 106 ? 3.977 29.657 2.257 1.00 12.86 105 LEU A O 1
ATOM 904 N N . ARG A 1 107 ? 4.610 31.442 3.520 1.00 8.63 106 ARG A N 1
ATOM 905 C CA . ARG A 1 107 ? 5.846 30.852 4.046 1.00 10.45 106 ARG A CA 1
ATOM 906 C C . ARG A 1 107 ? 6.408 31.865 5.055 1.00 11.80 106 ARG A C 1
ATOM 907 O O . ARG A 1 107 ? 5.967 33.009 5.068 1.00 9.34 106 ARG A O 1
ATOM 915 N N . PRO A 1 108 ? 7.347 31.454 5.923 1.00 11.93 107 PRO A N 1
ATOM 916 C CA . PRO A 1 108 ? 7.869 32.384 6.940 1.00 12.71 107 PRO A CA 1
ATOM 917 C C . PRO A 1 108 ? 8.513 33.619 6.383 1.00 12.42 107 PRO A C 1
ATOM 918 O O . PRO A 1 108 ? 8.462 34.679 7.036 1.00 12.36 107 PRO A O 1
ATOM 922 N N . GLU A 1 109 ? 9.027 33.536 5.145 1.00 12.88 108 GLU A N 1
ATOM 923 C CA . GLU A 1 109 ? 9.606 34.714 4.474 1.00 12.94 108 GLU A CA 1
ATOM 924 C C . GLU A 1 109 ? 8.601 35.596 3.733 1.00 12.26 108 GLU A C 1
ATOM 925 O O . GLU A 1 109 ? 8.998 36.608 3.107 1.00 12.92 108 GLU A O 1
ATOM 931 N N . ASP A 1 110 ? 7.315 35.231 3.762 1.00 10.11 109 ASP A N 1
ATOM 932 C CA . ASP A 1 110 ? 6.292 36.042 3.074 1.00 9.45 109 ASP A CA 1
ATOM 933 C C . ASP A 1 110 ? 6.360 37.486 3.619 1.00 10.28 109 ASP A C 1
ATOM 934 O O . ASP A 1 110 ? 6.159 37.706 4.827 1.00 8.75 109 ASP A O 1
ATOM 939 N N . PRO A 1 111 ? 6.604 38.483 2.750 1.00 9.55 110 PRO A N 1
ATOM 940 C CA . PRO A 1 111 ? 6.616 39.875 3.226 1.00 10.22 110 PRO A CA 1
ATOM 941 C C . PRO A 1 111 ? 5.299 40.338 3.864 1.00 10.74 110 PRO A C 1
ATOM 942 O O . PRO A 1 111 ? 5.320 41.292 4.654 1.00 12.04 110 PRO A O 1
ATOM 946 N N . ASN A 1 112 ? 4.182 39.662 3.556 1.00 8.62 111 ASN A N 1
ATOM 947 C CA . ASN A 1 112 ? 2.902 39.965 4.166 1.00 8.69 111 ASN A CA 1
ATOM 948 C C . ASN A 1 112 ? 2.726 39.432 5.598 1.00 7.23 111 ASN A C 1
ATOM 949 O O . ASN A 1 112 ? 1.777 39.816 6.259 1.00 8.12 111 ASN A O 1
ATOM 954 N N . TYR A 1 113 ? 3.644 38.568 6.055 1.00 6.67 112 TYR A N 1
ATOM 955 C CA . TYR A 1 113 ? 3.511 37.982 7.407 1.00 6.55 112 TYR A CA 1
ATOM 956 C C . TYR A 1 113 ? 3.986 39.001 8.448 1.00 7.50 112 TYR A C 1
ATOM 957 O O . TYR A 1 113 ? 5.131 39.449 8.448 1.00 8.35 112 TYR A O 1
ATOM 966 N N . VAL A 1 114 ? 3.086 39.350 9.342 1.00 6.51 113 VAL A N 1
ATOM 967 C CA . VAL A 1 114 ? 3.492 40.143 10.516 1.00 7.47 113 VAL A CA 1
ATOM 968 C C . VAL A 1 114 ? 2.879 39.469 11.715 1.00 5.76 113 VAL A C 1
ATOM 969 O O . VAL A 1 114 ? 1.965 38.622 11.599 1.00 7.78 113 VAL A O 1
ATOM 973 N N . LEU A 1 115 ? 3.368 39.860 12.879 1.00 5.27 114 LEU A N 1
ATOM 974 C CA . LEU A 1 115 ? 2.769 39.413 14.141 1.00 6.72 114 LEU A CA 1
ATOM 975 C C . LEU A 1 115 ? 2.040 40.579 14.816 1.00 7.31 114 LEU A C 1
ATOM 976 O O . LEU A 1 115 ? 2.533 41.706 14.848 1.00 8.99 114 LEU A O 1
ATOM 981 N N . ILE A 1 116 ? 0.862 40.278 15.375 1.00 7.66 115 ILE A N 1
ATOM 982 C CA . ILE A 1 116 ? 0.262 41.216 16.324 1.00 8.27 115 ILE A CA 1
ATOM 983 C C . ILE A 1 116 ? 0.750 40.804 17.725 1.00 8.28 115 ILE A C 1
ATOM 984 O O . ILE A 1 116 ? 0.597 39.660 18.127 1.00 9.22 115 ILE A O 1
ATOM 989 N N . LYS A 1 117 ? 1.393 41.746 18.428 1.00 8.24 116 LYS A N 1
ATOM 990 C CA . LYS A 1 117 ? 1.971 41.527 19.738 1.00 9.23 116 LYS A CA 1
ATOM 991 C C . LYS A 1 117 ? 1.008 42.112 20.748 1.00 9.03 116 LYS A C 1
ATOM 992 O O . LYS A 1 117 ? 0.613 43.268 20.656 1.00 9.89 116 LYS A O 1
ATOM 998 N N . ILE A 1 118 ? 0.590 41.336 21.735 1.00 8.90 117 ILE A N 1
ATOM 999 C CA . ILE A 1 118 ? -0.401 41.839 22.706 1.00 9.33 117 ILE A CA 1
ATOM 1000 C C . ILE A 1 118 ? 0.282 41.863 24.066 1.00 10.20 117 ILE A C 1
ATOM 1001 O O . ILE A 1 118 ? 0.642 40.808 24.633 1.00 10.48 117 ILE A O 1
ATOM 1006 N N A ASN A 1 119 ? 0.496 43.072 24.573 0.50 10.38 118 ASN A N 1
ATOM 1007 N N B ASN A 1 119 ? 0.464 43.066 24.583 0.50 10.31 118 ASN A N 1
ATOM 1008 C CA A ASN A 1 119 ? 1.147 43.272 25.871 0.50 10.95 118 ASN A CA 1
ATOM 1009 C CA B ASN A 1 119 ? 1.172 43.272 25.840 0.50 10.89 118 ASN A CA 1
ATOM 1010 C C A ASN A 1 119 ? 0.068 43.336 26.919 0.50 11.15 118 ASN A C 1
ATOM 1011 C C B ASN A 1 119 ? 0.121 43.359 26.938 0.50 11.09 118 ASN A C 1
ATOM 1012 O O A ASN A 1 119 ? -0.693 44.291 26.935 0.50 10.65 118 ASN A O 1
ATOM 1013 O O B ASN A 1 119 ? -0.578 44.357 27.001 0.50 10.73 118 ASN A O 1
ATOM 1022 N N . PRO A 1 120 ? -0.044 42.302 27.756 1.00 11.47 119 PRO A N 1
ATOM 1023 C CA . PRO A 1 120 ? -1.204 42.274 28.634 1.00 10.35 119 PRO A CA 1
ATOM 1024 C C . PRO A 1 120 ? -1.062 43.290 29.787 1.00 8.96 119 PRO A C 1
ATOM 1025 O O . PRO A 1 120 ? 0.031 43.481 30.336 1.00 11.09 119 PRO A O 1
ATOM 1029 N N . ASP A 1 121 ? -2.188 43.921 30.112 1.00 6.93 120 ASP A N 1
ATOM 1030 C CA . ASP A 1 121 ? -2.240 44.694 31.361 1.00 8.62 120 ASP A CA 1
ATOM 1031 C C . ASP A 1 121 ? -2.915 43.858 32.402 1.00 7.47 120 ASP A C 1
ATOM 1032 O O . ASP A 1 121 ? -2.505 43.907 33.585 1.00 8.36 120 ASP A O 1
ATOM 1037 N N . THR A 1 122 ? -4.002 43.163 32.031 1.00 7.02 121 THR A N 1
ATOM 1038 C CA . THR A 1 122 ? -4.766 42.394 33.023 1.00 8.34 121 THR A CA 1
ATOM 1039 C C . THR A 1 122 ? -5.097 41.036 32.407 1.00 6.71 121 THR A C 1
ATOM 1040 O O . THR A 1 122 ? -5.492 40.977 31.238 1.00 8.23 121 THR A O 1
ATOM 1044 N N . ILE A 1 123 ? -4.863 39.955 33.170 1.00 6.73 122 ILE A N 1
ATOM 1045 C CA . ILE A 1 123 ? -5.330 38.645 32.713 1.00 7.09 122 ILE A CA 1
ATOM 1046 C C . ILE A 1 123 ? -6.286 38.131 33.764 1.00 7.51 122 ILE A C 1
ATOM 1047 O O . ILE A 1 123 ? -5.901 37.988 34.953 1.00 9.85 122 ILE A O 1
ATOM 1052 N N . TYR A 1 124 ? -7.521 37.840 33.359 1.00 7.34 123 TYR A N 1
ATOM 1053 C CA . TYR A 1 124 ? -8.509 37.254 34.256 1.00 9.26 123 TYR A CA 1
ATOM 1054 C C . TYR A 1 124 ? -8.543 35.748 34.030 1.00 9.59 123 TYR A C 1
ATOM 1055 O O . TYR A 1 124 ? -8.529 35.290 32.896 1.00 8.92 123 TYR A O 1
ATOM 1064 N N . TYR A 1 125 ? -8.591 34.993 35.115 1.00 8.66 124 TYR A N 1
ATOM 1065 C CA . TYR A 1 125 ? -8.689 33.530 35.004 1.00 9.95 124 TYR A CA 1
ATOM 1066 C C . TYR A 1 125 ? -10.077 33.128 35.415 1.00 9.44 124 TYR A C 1
ATOM 1067 O O . TYR A 1 125 ? -10.521 33.458 36.553 1.00 8.89 124 TYR A O 1
ATOM 1076 N N . ILE A 1 126 ? -10.777 32.439 34.492 1.00 10.23 125 ILE A N 1
ATOM 1077 C CA . ILE A 1 126 ? -12.200 32.124 34.684 1.00 13.64 125 ILE A CA 1
ATOM 1078 C C . ILE A 1 126 ? -12.344 30.618 34.847 1.00 15.37 125 ILE A C 1
ATOM 1079 O O . ILE A 1 126 ? -12.111 29.842 33.900 1.00 14.59 125 ILE A O 1
ATOM 1084 N N . ASP A 1 127 ? -12.657 30.257 36.091 1.00 18.97 126 ASP A N 1
ATOM 1085 C CA . ASP A 1 127 ? -12.900 28.911 36.650 1.00 24.13 126 ASP A CA 1
ATOM 1086 C C . ASP A 1 127 ? -11.796 28.276 37.470 1.00 25.40 126 ASP A C 1
ATOM 1087 O O . ASP A 1 127 ? -11.827 28.373 38.699 1.00 28.54 126 ASP A O 1
ATOM 1092 N N . PRO A 1 134 ? -13.649 36.271 39.046 1.00 28.86 133 PRO A N 1
ATOM 1093 C CA . PRO A 1 134 ? -12.427 35.690 38.488 1.00 27.09 133 PRO A CA 1
ATOM 1094 C C . PRO A 1 134 ? -11.242 36.210 39.249 1.00 25.28 133 PRO A C 1
ATOM 1095 O O . PRO A 1 134 ? -11.310 37.302 39.785 1.00 26.31 133 PRO A O 1
ATOM 1099 N N . GLU A 1 135 ? -10.167 35.437 39.316 1.00 22.66 134 GLU A N 1
ATOM 1100 C CA . GLU A 1 135 ? -8.928 35.941 39.894 1.00 20.54 134 GLU A CA 1
ATOM 1101 C C . GLU A 1 135 ? -8.275 36.680 38.758 1.00 18.45 134 GLU A C 1
ATOM 1102 O O . GLU A 1 135 ? -8.562 36.416 37.597 1.00 16.94 134 GLU A O 1
ATOM 1108 N N . PHE A 1 136 ? -7.396 37.599 39.073 1.00 15.93 135 PHE A N 1
ATOM 1109 C CA . PHE A 1 136 ? -6.702 38.258 37.967 1.00 16.07 135 PHE A CA 1
ATOM 1110 C C . PHE A 1 136 ? -5.250 38.521 38.332 1.00 14.88 135 PHE A C 1
ATOM 1111 O O . PHE A 1 136 ? -4.882 38.589 39.523 1.00 15.17 135 PHE A O 1
ATOM 1119 N N . LEU A 1 137 ? -4.445 38.682 37.297 1.00 12.97 136 LEU A N 1
ATOM 1120 C CA . LEU A 1 137 ? -3.049 39.068 37.364 1.00 14.29 136 LEU A CA 1
ATOM 1121 C C . LEU A 1 137 ? -2.915 40.441 36.687 1.00 13.83 136 LEU A C 1
ATOM 1122 O O . LEU A 1 137 ? -3.435 40.615 35.577 1.00 12.81 136 LEU A O 1
ATOM 1127 N N A ARG A 1 138 ? -2.258 41.406 37.344 0.50 13.31 137 ARG A N 1
ATOM 1128 N N B ARG A 1 138 ? -2.258 41.407 37.347 0.50 13.40 137 ARG A N 1
ATOM 1129 C CA A ARG A 1 138 ? -1.890 42.656 36.663 0.50 14.60 137 ARG A CA 1
ATOM 1130 C CA B ARG A 1 138 ? -1.873 42.662 36.679 0.50 14.78 137 ARG A CA 1
ATOM 1131 C C A ARG A 1 138 ? -0.429 42.546 36.263 0.50 14.47 137 ARG A C 1
ATOM 1132 C C B ARG A 1 138 ? -0.426 42.533 36.257 0.50 14.59 137 ARG A C 1
ATOM 1133 O O A ARG A 1 138 ? 0.423 42.092 37.051 0.50 15.11 137 ARG A O 1
ATOM 1134 O O B ARG A 1 138 ? 0.430 42.087 37.041 0.50 15.30 137 ARG A O 1
ATOM 1149 N N . LEU A 1 139 ? -0.161 42.901 35.018 1.00 14.27 138 LEU A N 1
ATOM 1150 C CA . LEU A 1 139 ? 1.153 42.785 34.431 1.00 16.19 138 LEU A CA 1
ATOM 1151 C C . LEU A 1 139 ? 1.580 44.160 33.931 1.00 18.22 138 LEU A C 1
ATOM 1152 O O . LEU A 1 139 ? 0.751 44.931 33.441 1.00 20.48 138 LEU A O 1
#

Foldseek 3Di:
DVLVLQVVQQVDDAKKKKWFAQPNHIDIDIFHDDRPKTKDKAFCVDVVVVRCVVPFWMKIWTRDVVLTKTKIFIFGKDKAAPLVVLVVPDDCVCVVGAPGSPGPRIIMIIGDTQWMAIGVGDIDGD

CATH classification: 2.30.110.10

InterPro domains:
  IPR011576 Pyridoxamine 5'-phosphate oxidase, N-terminal [PF01243] (3-125)
  IPR012349 FMN-binding split barrel [G3DSA:2.30.110.10] (1-138)
  IPR052917 Stress Response and Developmental Protein [PTHR34818] (3-136)

Secondary structure (DSSP, 8-state):
-HHHHHHHHHHS---EEEEEEETTEEEEE--EEETTEEEEEEETT-HHHHHHHH--EEEEEE---TT--EEEEEEEEEEE--HHHHHHH--GGGGGT-SSTT-TTEEEEEEEEEEEEEE--EEEE-

B-factor: mean 16.42, std 11.07, range [4.72, 184.24]

Organism: Bacillus anthracis (NCBI:txid1392)

Radius of gyration: 14.41 Å; Cα contacts (8 Å, |Δi|>4): 279; chains: 1; bounding box: 33×32×39 Å

Solvent-accessible surface area: 7864 Å² total